Protein AF-A0A383DM33-F1 (afdb_monomer_lite)

Secondary structure (DSSP, 8-state):
--SSHHHHTTGGG-----------------PPPTT-EEEEEE-B-STT-B--HHHHHHHHHHHHSSTT--EEE-HHHHHHHTTTSSSTTTS-SSHHHHHHHHHSTTHHHHHHTTTEEEEEEE---EEEEEEEEEEEEEEETTEEEEEEEEEEEEEE-

Structure (mmCIF, N/CA/C/O backbone):
data_AF-A0A383DM33-F1
#
_entry.id   AF-A0A383DM33-F1
#
loop_
_atom_site.group_PDB
_atom_site.id
_atom_site.type_symbol
_atom_site.label_atom_id
_atom_site.label_alt_id
_atom_site.label_comp_id
_atom_site.label_asym_id
_atom_site.label_entity_id
_atom_site.label_seq_id
_atom_site.pdbx_PDB_ins_code
_atom_site.Cartn_x
_atom_site.Cartn_y
_atom_site.Cartn_z
_atom_site.occupancy
_atom_site.B_iso_or_equiv
_atom_site.auth_seq_id
_atom_site.auth_comp_id
_atom_site.auth_asym_id
_atom_site.auth_atom_id
_atom_site.pdbx_PDB_model_num
ATOM 1 N N . MET A 1 1 ? -8.681 51.439 -46.633 1.00 45.75 1 MET A N 1
ATOM 2 C CA . MET A 1 1 ? -8.260 51.161 -45.242 1.00 45.75 1 MET A CA 1
ATOM 3 C C . MET A 1 1 ? -9.469 50.653 -44.445 1.00 45.75 1 MET A C 1
ATOM 5 O O . MET A 1 1 ? -10.074 51.422 -43.720 1.00 45.75 1 MET A O 1
ATOM 9 N N . LYS A 1 2 ? -9.948 49.420 -44.688 1.00 49.88 2 LYS A N 1
ATOM 10 C CA . LYS A 1 2 ? -11.150 48.880 -43.997 1.00 49.88 2 LYS A CA 1
ATOM 11 C C . LYS A 1 2 ? -11.307 47.351 -44.047 1.00 49.88 2 LYS A C 1
ATOM 13 O O . LYS A 1 2 ? -12.110 46.816 -43.302 1.00 49.88 2 LYS A O 1
ATOM 18 N N . THR A 1 3 ? -10.526 46.641 -44.863 1.00 52.56 3 THR A N 1
ATOM 19 C CA . THR A 1 3 ? -10.638 45.180 -45.041 1.00 52.56 3 THR A CA 1
ATOM 20 C C . THR A 1 3 ? -9.659 44.354 -44.195 1.00 52.56 3 THR A C 1
ATOM 22 O O . THR A 1 3 ? -9.891 43.168 -44.007 1.00 52.56 3 THR A O 1
ATOM 25 N N . GLY A 1 4 ? -8.601 44.957 -43.636 1.00 48.84 4 GLY A N 1
ATOM 26 C CA . GLY A 1 4 ? -7.564 44.229 -42.879 1.00 48.84 4 GLY A CA 1
ATOM 27 C C . GLY A 1 4 ? -7.881 43.952 -41.403 1.00 48.84 4 GLY A C 1
ATOM 28 O O . GLY A 1 4 ? -7.288 43.058 -40.814 1.00 48.84 4 GLY A O 1
ATOM 29 N N . ILE A 1 5 ? -8.823 44.686 -40.799 1.00 54.53 5 ILE A N 1
ATOM 30 C CA . ILE A 1 5 ? -9.131 44.562 -39.359 1.00 54.53 5 ILE A CA 1
ATOM 31 C C . ILE A 1 5 ? -10.076 43.379 -39.081 1.00 54.53 5 ILE A C 1
ATOM 33 O O . ILE A 1 5 ? -10.044 42.808 -37.996 1.00 54.53 5 ILE A O 1
ATOM 37 N N . LEU A 1 6 ? -10.866 42.946 -40.071 1.00 52.03 6 LEU A N 1
ATOM 38 C CA . LEU A 1 6 ? -11.836 41.859 -39.893 1.00 52.03 6 LEU A CA 1
ATOM 39 C C . LEU A 1 6 ? -11.181 40.462 -39.847 1.00 52.03 6 LEU A C 1
ATOM 41 O O . LEU A 1 6 ? -11.732 39.556 -39.233 1.00 52.03 6 LEU A O 1
ATOM 45 N N . GLY A 1 7 ? -9.997 40.286 -40.447 1.00 52.75 7 GLY A N 1
ATOM 46 C CA . GLY A 1 7 ? -9.303 38.991 -40.483 1.00 52.75 7 GLY A CA 1
ATOM 47 C C . GLY A 1 7 ? -8.613 38.602 -39.170 1.00 52.75 7 GLY A C 1
ATOM 48 O O . GLY A 1 7 ? -8.527 37.422 -38.853 1.00 52.75 7 GLY A O 1
ATOM 49 N N . ILE A 1 8 ? -8.166 39.583 -38.378 1.00 55.56 8 ILE A N 1
ATOM 50 C CA . ILE A 1 8 ? -7.377 39.347 -37.152 1.00 55.56 8 ILE A CA 1
ATOM 51 C C . ILE A 1 8 ? -8.260 38.930 -35.963 1.00 55.56 8 ILE A C 1
ATOM 53 O O . ILE A 1 8 ? -7.806 38.205 -35.079 1.00 55.56 8 ILE A O 1
ATOM 57 N N . LEU A 1 9 ? -9.541 39.317 -35.960 1.00 54.72 9 LEU A N 1
ATOM 58 C CA . LEU A 1 9 ? -10.478 38.960 -34.888 1.00 54.72 9 LEU A CA 1
ATOM 59 C C . LEU A 1 9 ? -10.898 37.476 -34.930 1.00 54.72 9 LEU A C 1
ATOM 61 O O . LEU A 1 9 ? -11.269 36.916 -33.904 1.00 54.72 9 LEU A O 1
ATOM 65 N N . VAL A 1 10 ? -10.806 36.819 -36.093 1.00 56.72 10 VAL A N 1
ATOM 66 C CA . VAL A 1 10 ? -11.248 35.421 -36.281 1.00 56.72 10 VAL A CA 1
ATOM 67 C C . VAL A 1 10 ? -10.202 34.411 -35.789 1.00 56.72 10 VAL A C 1
ATOM 69 O O . VAL A 1 10 ? -10.556 33.336 -35.315 1.00 56.72 10 VAL A O 1
ATOM 72 N N . THR A 1 11 ? -8.916 34.764 -35.812 1.00 57.94 11 THR A N 1
ATOM 73 C CA . THR A 1 11 ? -7.813 33.905 -35.339 1.00 57.94 11 THR A CA 1
ATOM 74 C C . THR A 1 11 ? -7.654 33.850 -33.817 1.00 57.94 11 THR A C 1
ATOM 76 O O . THR A 1 11 ? -6.904 33.016 -33.320 1.00 57.94 11 THR A O 1
ATOM 79 N N . LEU A 1 12 ? -8.364 34.696 -33.059 1.00 58.28 12 LEU A N 1
ATOM 80 C CA . LEU A 1 12 ? -8.285 34.716 -31.591 1.00 58.28 12 LEU A CA 1
ATOM 81 C C . LEU A 1 12 ? -9.232 33.715 -30.901 1.00 58.28 12 LEU A C 1
ATOM 83 O O . LEU A 1 12 ? -9.194 33.580 -29.683 1.00 58.28 12 LEU A O 1
ATOM 87 N N . LEU A 1 13 ? -10.070 33.009 -31.667 1.00 59.38 13 LEU A N 1
ATOM 88 C CA . LEU A 1 13 ? -11.013 32.005 -31.158 1.00 59.38 13 LEU A CA 1
ATOM 89 C C . LEU A 1 13 ? -10.463 30.570 -31.222 1.00 59.38 13 LEU A C 1
ATOM 91 O O . LEU A 1 13 ? -11.230 29.620 -31.073 1.00 59.38 13 LEU A O 1
ATOM 95 N N . CYS A 1 14 ? -9.150 30.392 -31.415 1.00 60.34 14 CYS A N 1
ATOM 96 C CA . CYS A 1 14 ? -8.495 29.096 -31.224 1.00 60.34 14 CYS A CA 1
ATOM 97 C C . CYS A 1 14 ? -8.570 28.707 -29.740 1.00 60.34 14 CYS A C 1
ATOM 99 O O . CYS A 1 14 ? -7.709 29.034 -28.928 1.00 60.34 14 CYS A O 1
ATOM 101 N N . SER A 1 15 ? -9.681 28.052 -29.415 1.00 59.03 15 SER A N 1
ATOM 102 C CA . SER A 1 15 ? -10.034 27.452 -28.141 1.00 59.03 15 SER A CA 1
ATOM 103 C C . SER A 1 15 ? -8.898 26.564 -27.637 1.00 59.03 15 SER A C 1
ATOM 105 O O . SER A 1 15 ? -8.517 25.590 -28.284 1.00 59.03 15 SER A O 1
ATOM 107 N N . CYS A 1 16 ? -8.364 26.899 -26.463 1.00 70.31 16 CYS A N 1
ATOM 108 C CA . CYS A 1 16 ? -7.589 25.959 -25.670 1.00 70.31 16 CYS A CA 1
ATOM 109 C C . CYS A 1 16 ? -8.581 24.909 -25.149 1.00 70.31 16 CYS A C 1
ATOM 111 O O . CYS A 1 16 ? -9.375 25.190 -24.249 1.00 70.31 16 CYS A O 1
ATOM 113 N N . GLY A 1 17 ? -8.616 23.741 -25.788 1.00 69.00 17 GLY A N 1
ATOM 114 C CA . GLY A 1 17 ? -9.477 22.639 -25.378 1.00 69.00 17 GLY A CA 1
ATOM 115 C C . GLY A 1 17 ? -8.960 22.045 -24.075 1.00 69.00 17 GLY A C 1
ATOM 116 O O . GLY A 1 17 ? -7.997 21.285 -24.084 1.00 69.00 17 GLY A O 1
ATOM 117 N N . VAL A 1 18 ? -9.586 22.389 -22.952 1.00 77.50 18 VAL A N 1
ATOM 118 C CA . VAL A 1 18 ? -9.302 21.728 -21.676 1.00 77.50 18 VAL A CA 1
ATOM 119 C C . VAL A 1 18 ? -10.097 20.428 -21.654 1.00 77.50 18 VAL A C 1
ATOM 121 O O . VAL A 1 18 ? -11.327 20.444 -21.691 1.00 77.50 18 VAL A O 1
ATOM 124 N N . THR A 1 19 ? -9.404 19.293 -21.632 1.00 77.94 19 THR A N 1
ATOM 125 C CA . THR A 1 19 ? -10.050 17.995 -21.440 1.00 77.94 19 THR A CA 1
ATOM 126 C C . THR A 1 19 ? -10.259 17.776 -19.946 1.00 77.94 19 THR A C 1
ATOM 128 O O . THR A 1 19 ? -9.318 17.447 -19.232 1.00 77.94 19 THR A O 1
ATOM 131 N N . SER A 1 20 ? -11.483 17.951 -19.451 1.00 69.75 20 SER A N 1
ATOM 132 C CA . SER A 1 20 ? -11.828 17.447 -18.122 1.00 69.75 20 SER A CA 1
ATOM 133 C C . SER A 1 20 ? -12.136 15.952 -18.217 1.00 69.75 20 SER A C 1
ATOM 135 O O . SER A 1 20 ? -12.817 15.484 -19.135 1.00 69.75 20 SER A O 1
ATOM 137 N N . ARG A 1 21 ? -11.587 15.175 -17.287 1.00 66.94 21 ARG A N 1
ATOM 138 C CA . ARG A 1 21 ? -12.027 13.809 -17.007 1.00 66.94 21 ARG A CA 1
ATOM 139 C C . ARG A 1 21 ? -12.872 13.896 -15.743 1.00 66.94 21 ARG A C 1
ATOM 141 O O . ARG A 1 21 ? -12.464 14.532 -14.781 1.00 66.94 21 ARG A O 1
ATOM 148 N N . ILE A 1 22 ? -14.082 13.354 -15.797 1.00 70.50 22 ILE A N 1
ATOM 149 C CA . ILE A 1 22 ? -14.928 13.192 -14.617 1.00 70.50 22 ILE A CA 1
ATOM 150 C C . ILE A 1 22 ? -14.842 11.715 -14.285 1.00 70.50 22 ILE A C 1
ATOM 152 O O . ILE A 1 22 ? -15.346 10.882 -15.040 1.00 70.50 22 ILE A O 1
ATOM 156 N N . GLU A 1 23 ? -14.147 11.402 -13.203 1.00 71.75 23 GLU A N 1
ATOM 157 C CA . GLU A 1 23 ? -14.093 10.043 -12.687 1.00 71.75 23 GLU A CA 1
ATOM 158 C C . GLU A 1 23 ? -15.420 9.717 -11.991 1.00 71.75 23 GLU A C 1
ATOM 160 O O . GLU A 1 23 ? -15.991 10.569 -11.299 1.00 71.75 23 GLU A O 1
ATOM 165 N N . PRO A 1 24 ? -15.969 8.510 -12.199 1.00 65.00 24 PRO A N 1
ATOM 166 C CA . PRO A 1 24 ? -17.184 8.095 -11.523 1.00 65.00 24 PRO A CA 1
ATOM 167 C C . PRO A 1 24 ? -16.927 8.018 -10.016 1.00 65.00 24 PRO A C 1
ATOM 169 O O . PRO A 1 24 ? -16.223 7.139 -9.530 1.00 65.00 24 PRO A O 1
ATOM 172 N N . TYR A 1 25 ? -17.530 8.939 -9.271 1.00 75.12 25 TYR A N 1
ATOM 173 C CA . TYR A 1 25 ? -17.474 8.963 -7.817 1.00 75.12 25 TYR A CA 1
ATOM 174 C C . TYR A 1 25 ? -18.687 8.248 -7.227 1.00 75.12 25 TYR A C 1
ATOM 176 O O . TYR A 1 25 ? -19.833 8.627 -7.486 1.00 75.12 25 TYR A O 1
ATOM 184 N N . LYS A 1 26 ? -18.444 7.216 -6.418 1.00 71.88 26 LYS A N 1
ATOM 185 C CA . LYS A 1 26 ? -19.488 6.513 -5.673 1.00 71.88 26 LYS A CA 1
ATOM 186 C C . LYS A 1 26 ? -19.246 6.720 -4.186 1.00 71.88 26 LYS A C 1
ATOM 188 O O . LYS A 1 26 ? -18.236 6.274 -3.656 1.00 71.88 26 LYS A O 1
ATOM 193 N N . GLN A 1 27 ? -20.191 7.376 -3.522 1.00 73.50 27 GLN A N 1
ATOM 194 C CA . GLN A 1 27 ? -20.139 7.610 -2.085 1.00 73.50 27 GLN A CA 1
ATOM 195 C C . GLN A 1 27 ? -21.328 6.948 -1.399 1.00 73.50 27 GLN A C 1
ATOM 197 O O . GLN A 1 27 ? -22.470 7.068 -1.847 1.00 73.50 27 GLN A O 1
ATOM 202 N N . THR A 1 28 ? -21.056 6.250 -0.306 1.00 73.38 28 THR A N 1
ATOM 203 C CA . THR A 1 28 ? -22.068 5.713 0.604 1.00 73.38 28 THR A CA 1
ATOM 204 C C . THR A 1 28 ? -21.986 6.448 1.934 1.00 73.38 28 THR A C 1
ATOM 206 O O . THR A 1 28 ? -20.929 6.951 2.309 1.00 73.38 28 THR A O 1
ATOM 209 N N . ASN A 1 29 ? -23.101 6.515 2.662 1.00 74.12 29 ASN A N 1
ATOM 210 C CA . ASN A 1 29 ? -23.111 7.074 4.011 1.00 74.12 29 ASN A CA 1
ATOM 211 C C . ASN A 1 29 ? -22.444 6.077 4.967 1.00 74.12 29 ASN A C 1
ATOM 213 O O . ASN A 1 29 ? -23.110 5.185 5.489 1.00 74.12 29 ASN A O 1
ATOM 217 N N . SER A 1 30 ? -21.136 6.217 5.161 1.00 73.19 30 SER A N 1
ATOM 218 C CA . SER A 1 30 ? -20.364 5.440 6.130 1.00 73.19 30 SER A CA 1
ATOM 219 C C . SER A 1 30 ? -19.984 6.348 7.295 1.00 73.19 30 SER A C 1
ATOM 221 O O . SER A 1 30 ? -19.415 7.417 7.088 1.00 73.19 30 SER A O 1
ATOM 223 N N . VAL A 1 31 ? -20.324 5.939 8.517 1.00 81.62 31 VAL A N 1
ATOM 224 C CA . VAL A 1 31 ? -19.921 6.634 9.746 1.00 81.62 31 VAL A CA 1
ATOM 225 C C . VAL A 1 31 ? -18.768 5.849 10.356 1.00 81.62 31 VAL A C 1
ATOM 227 O O . VAL A 1 31 ? -18.929 4.662 10.633 1.00 81.62 31 VAL A O 1
ATOM 230 N N . ILE A 1 32 ? -17.625 6.509 10.542 1.00 84.00 32 ILE A N 1
ATOM 231 C CA . ILE A 1 32 ? -16.453 5.936 11.210 1.00 84.00 32 ILE A CA 1
ATOM 232 C C . ILE A 1 32 ? -16.569 6.265 12.700 1.00 84.00 32 ILE A C 1
ATOM 234 O O . ILE A 1 32 ? -16.669 7.434 13.078 1.00 84.00 32 ILE A O 1
ATOM 238 N N . GLY A 1 33 ? -16.644 5.234 13.538 1.00 84.62 33 GLY A N 1
ATOM 239 C CA . GLY A 1 33 ? -16.656 5.368 14.992 1.00 84.62 33 GLY A CA 1
ATOM 240 C C . GLY A 1 33 ? -15.269 5.679 15.561 1.00 84.62 33 GLY A C 1
ATOM 241 O O . GLY A 1 33 ? -14.255 5.451 14.912 1.00 84.62 33 GLY A O 1
ATOM 242 N N . ALA A 1 34 ? -15.220 6.165 16.803 1.00 83.06 34 ALA A N 1
ATOM 243 C CA . ALA A 1 34 ? -13.960 6.510 17.473 1.00 83.06 34 ALA A CA 1
ATOM 244 C C . ALA A 1 34 ? -13.058 5.296 17.766 1.00 83.06 34 ALA A C 1
ATOM 246 O O . ALA A 1 34 ? -11.848 5.462 17.884 1.00 83.06 34 ALA A O 1
ATOM 247 N N . ASP A 1 35 ? -13.639 4.098 17.870 1.00 86.62 35 ASP A N 1
ATOM 248 C CA . ASP A 1 35 ? -12.918 2.838 18.101 1.00 86.62 35 ASP A CA 1
ATOM 249 C C . ASP A 1 35 ? -12.643 2.064 16.800 1.00 86.62 35 ASP A C 1
ATOM 251 O O . ASP A 1 35 ? -12.012 1.008 16.820 1.00 86.62 35 ASP A O 1
ATOM 255 N N . ASP A 1 36 ? -13.126 2.568 15.660 1.00 89.69 36 ASP A N 1
ATOM 256 C CA . ASP A 1 36 ? -12.956 1.893 14.381 1.00 89.69 36 ASP A CA 1
ATOM 257 C C . ASP A 1 36 ? -11.532 2.115 13.876 1.00 89.69 36 ASP A C 1
ATOM 259 O O . ASP A 1 36 ? -11.028 3.242 13.891 1.00 89.69 36 ASP A O 1
ATOM 263 N N . GLN A 1 37 ? -10.894 1.041 13.405 1.00 94.06 37 GLN A N 1
ATOM 264 C CA . GLN A 1 37 ? -9.606 1.130 12.729 1.00 94.06 37 GLN A CA 1
ATOM 265 C C . GLN A 1 37 ? -9.756 0.992 11.218 1.00 94.06 37 GLN A C 1
ATOM 267 O O . GLN A 1 37 ? -10.645 0.307 10.696 1.00 94.06 37 GLN A O 1
ATOM 272 N N . LEU A 1 38 ? -8.847 1.654 10.522 1.00 94.44 38 LEU A N 1
ATOM 273 C CA . LEU A 1 38 ? -8.751 1.712 9.074 1.00 94.44 38 LEU A CA 1
ATOM 274 C C . LEU A 1 38 ? -7.372 1.187 8.673 1.00 94.44 38 LEU A C 1
ATOM 276 O O . LEU A 1 38 ? -6.392 1.504 9.336 1.00 94.44 38 LEU A O 1
ATOM 280 N N . VAL A 1 39 ? -7.270 0.436 7.583 1.00 94.56 39 VAL A N 1
ATOM 281 C CA . VAL A 1 39 ? -5.975 0.052 7.000 1.00 94.56 39 VAL A CA 1
ATOM 282 C C . VAL A 1 39 ? -5.863 0.562 5.568 1.00 94.56 39 VAL A C 1
ATOM 284 O O . VAL A 1 39 ? -6.832 0.510 4.807 1.00 94.56 39 VAL A O 1
ATOM 287 N N . VAL A 1 40 ? -4.683 1.058 5.200 1.00 92.94 40 VAL A N 1
ATOM 288 C CA . VAL A 1 40 ? -4.352 1.445 3.825 1.00 92.94 40 VAL A CA 1
ATOM 289 C C . VAL A 1 40 ? -3.581 0.297 3.187 1.00 92.94 40 VAL A C 1
ATOM 291 O O . VAL A 1 40 ? -2.497 -0.050 3.646 1.00 92.94 40 VAL A O 1
ATOM 294 N N . LEU A 1 41 ? -4.135 -0.310 2.146 1.00 89.12 41 LEU A N 1
ATOM 295 C CA . LEU A 1 41 ? -3.517 -1.413 1.414 1.00 89.12 41 LEU A CA 1
ATOM 296 C C . LEU A 1 41 ? -3.264 -0.991 -0.024 1.00 89.12 41 LEU A C 1
ATOM 298 O O . LEU A 1 41 ? -4.007 -0.182 -0.575 1.00 8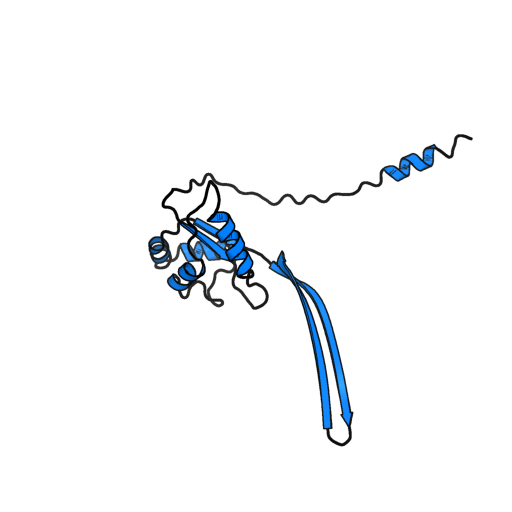9.12 41 LEU A O 1
ATOM 302 N N . ALA A 1 42 ? -2.249 -1.579 -0.639 1.00 83.88 42 ALA A N 1
ATOM 303 C CA . ALA A 1 42 ? -1.993 -1.428 -2.059 1.00 83.88 42 ALA A CA 1
ATOM 304 C C . ALA A 1 42 ? -1.877 -2.795 -2.728 1.00 83.88 42 ALA A C 1
ATOM 306 O O . ALA A 1 42 ? -1.497 -3.783 -2.096 1.00 83.88 42 ALA A O 1
ATOM 307 N N . ARG A 1 43 ? -2.170 -2.833 -4.027 1.00 79.31 43 ARG A N 1
ATOM 308 C CA . ARG A 1 43 ? -1.875 -3.983 -4.888 1.00 79.31 43 ARG A CA 1
ATOM 309 C C . ARG A 1 43 ? -0.362 -4.295 -4.819 1.00 79.31 43 ARG A C 1
ATOM 311 O O . ARG A 1 43 ? 0.443 -3.381 -4.970 1.00 79.31 43 ARG A O 1
ATOM 318 N N . LYS A 1 44 ? 0.015 -5.566 -4.601 1.00 70.12 44 LYS A N 1
ATOM 319 C CA . LYS A 1 44 ? 1.418 -6.044 -4.452 1.00 70.12 44 LYS A CA 1
ATOM 320 C C . LYS A 1 44 ? 1.833 -7.088 -5.496 1.00 70.12 44 LYS A C 1
ATOM 322 O O . LYS A 1 44 ? 2.343 -8.161 -5.165 1.00 70.12 44 LYS A O 1
ATOM 327 N N . HIS A 1 45 ? 1.539 -6.847 -6.775 1.00 64.06 45 HIS A N 1
ATOM 328 C CA . HIS A 1 45 ? 1.746 -7.866 -7.811 1.00 64.06 45 HIS A CA 1
ATOM 329 C C . HIS A 1 45 ? 2.806 -7.483 -8.851 1.00 64.06 45 HIS A C 1
ATOM 331 O O . HIS A 1 45 ? 2.612 -6.585 -9.659 1.00 64.06 45 HIS A O 1
ATOM 337 N N . HIS A 1 46 ? 3.890 -8.267 -8.898 1.00 53.41 46 HIS A N 1
ATOM 338 C CA . HIS A 1 46 ? 5.046 -8.136 -9.796 1.00 53.41 46 HIS A CA 1
ATOM 339 C C . HIS A 1 46 ? 5.861 -6.835 -9.661 1.00 53.41 46 HIS A C 1
ATOM 341 O O . HIS A 1 46 ? 5.382 -5.778 -9.278 1.00 53.41 46 HIS A O 1
ATOM 347 N N . THR A 1 47 ? 7.138 -6.930 -10.044 1.00 51.03 47 THR A N 1
ATOM 348 C CA . THR A 1 47 ? 8.240 -5.958 -9.862 1.00 51.03 47 THR A CA 1
ATOM 349 C C . THR A 1 47 ? 8.024 -4.543 -10.423 1.00 51.03 47 THR A C 1
ATOM 351 O O . THR A 1 47 ? 8.949 -3.743 -10.383 1.00 51.03 47 THR A O 1
ATOM 354 N N . ASN A 1 48 ? 6.855 -4.249 -10.996 1.00 48.34 48 ASN A N 1
ATOM 355 C CA . ASN A 1 48 ? 6.486 -2.943 -11.540 1.00 48.34 48 ASN A CA 1
ATOM 356 C C . ASN A 1 48 ? 5.192 -2.381 -10.915 1.00 48.34 48 ASN A C 1
ATOM 358 O O . ASN A 1 48 ? 4.741 -1.347 -11.380 1.00 48.34 48 ASN A O 1
ATOM 362 N N . TYR A 1 49 ? 4.580 -3.032 -9.916 1.00 50.16 49 TYR A N 1
ATOM 363 C CA . TYR A 1 49 ? 3.354 -2.573 -9.237 1.00 50.16 49 TYR A CA 1
ATOM 364 C C . TYR A 1 49 ? 3.426 -2.818 -7.726 1.00 50.16 49 TYR A C 1
ATOM 366 O O . TYR A 1 49 ? 2.494 -3.337 -7.119 1.00 50.16 49 TYR A O 1
ATOM 374 N N . GLU A 1 50 ? 4.550 -2.474 -7.112 1.00 52.56 50 GLU A N 1
ATOM 375 C CA . GLU A 1 50 ? 4.524 -2.143 -5.693 1.00 52.56 50 GLU A CA 1
ATOM 376 C C . GLU A 1 50 ? 4.179 -0.655 -5.658 1.00 52.56 50 GLU A C 1
ATOM 378 O O . GLU A 1 50 ? 4.974 0.156 -6.141 1.00 52.56 50 GLU A O 1
ATOM 383 N N . ALA A 1 51 ? 3.002 -0.274 -5.151 1.00 56.94 51 ALA A N 1
ATOM 384 C CA . ALA A 1 51 ? 2.846 1.114 -4.729 1.00 56.94 51 ALA A CA 1
ATOM 385 C C . ALA A 1 51 ? 3.983 1.372 -3.741 1.00 56.94 51 ALA A C 1
ATOM 387 O O . ALA A 1 51 ? 4.112 0.636 -2.758 1.00 56.94 51 ALA A O 1
ATOM 388 N N . GLU A 1 52 ? 4.857 2.331 -4.056 1.00 64.38 52 GLU A N 1
ATOM 389 C CA . GLU A 1 52 ? 6.047 2.584 -3.252 1.00 64.38 52 GLU A CA 1
ATOM 390 C C . GLU A 1 52 ? 5.625 2.675 -1.785 1.00 64.38 52 GLU A C 1
ATOM 392 O O . GLU A 1 52 ? 4.650 3.357 -1.464 1.00 64.38 52 GLU A O 1
ATOM 397 N N . SER A 1 53 ? 6.321 1.980 -0.881 1.00 73.12 53 SER A N 1
ATOM 398 C CA . SER A 1 53 ? 5.948 1.955 0.541 1.00 73.12 53 SER A CA 1
ATOM 399 C C . SER A 1 53 ? 5.789 3.368 1.119 1.00 73.12 53 SER A C 1
ATOM 401 O O . SER A 1 53 ? 4.956 3.583 1.994 1.00 73.12 53 SER A O 1
ATOM 403 N N . GLY A 1 54 ? 6.513 4.344 0.558 1.00 77.25 54 GLY A N 1
ATOM 404 C CA . GLY A 1 54 ? 6.381 5.763 0.882 1.00 77.25 54 GLY A CA 1
ATOM 405 C C . GLY A 1 54 ? 5.025 6.391 0.532 1.00 77.25 54 GLY A C 1
ATOM 406 O O . GLY A 1 54 ? 4.603 7.308 1.227 1.00 77.25 54 GLY A O 1
ATOM 407 N N . ILE A 1 55 ? 4.304 5.909 -0.487 1.00 82.94 55 ILE A N 1
ATOM 408 C CA . ILE A 1 55 ? 2.935 6.360 -0.798 1.00 82.94 55 ILE A CA 1
ATOM 409 C C . ILE A 1 55 ? 1.973 5.872 0.284 1.00 82.94 55 ILE A C 1
ATOM 411 O O . ILE A 1 55 ? 1.179 6.659 0.801 1.00 82.94 55 ILE A O 1
ATOM 415 N N . ILE A 1 56 ? 2.065 4.589 0.651 1.00 87.00 56 ILE A N 1
ATOM 416 C CA . ILE A 1 56 ? 1.235 4.004 1.713 1.00 87.00 56 ILE A CA 1
ATOM 417 C C . ILE A 1 56 ? 1.490 4.746 3.026 1.00 87.00 56 ILE A C 1
ATOM 419 O O . ILE A 1 56 ? 0.537 5.144 3.694 1.00 87.00 56 ILE A O 1
ATOM 423 N N . GLU A 1 57 ? 2.757 4.983 3.364 1.00 88.00 57 GLU A N 1
ATOM 424 C CA . GLU A 1 57 ? 3.163 5.711 4.567 1.00 88.00 57 GLU A CA 1
ATOM 425 C C . GLU A 1 57 ? 2.672 7.165 4.541 1.00 88.00 57 GLU A C 1
ATOM 427 O O . GLU A 1 57 ? 2.027 7.604 5.485 1.00 88.00 57 GLU A O 1
ATOM 432 N N . CYS A 1 58 ? 2.840 7.885 3.427 1.00 89.75 58 CYS A N 1
ATOM 433 C CA . CYS A 1 58 ? 2.374 9.268 3.288 1.00 89.75 58 CYS A CA 1
ATOM 434 C C . CYS A 1 58 ? 0.853 9.409 3.462 1.00 89.75 58 CYS A C 1
ATOM 436 O O . CYS A 1 58 ? 0.389 10.329 4.139 1.00 89.75 58 CYS A O 1
ATOM 438 N N . ILE A 1 59 ? 0.067 8.501 2.873 1.00 91.12 59 ILE A N 1
ATOM 439 C CA . ILE A 1 59 ? -1.395 8.503 3.011 1.00 91.12 59 ILE A CA 1
ATOM 440 C C . ILE A 1 59 ? -1.794 8.102 4.433 1.00 91.12 59 ILE A C 1
ATOM 442 O O . ILE A 1 59 ? -2.659 8.746 5.026 1.00 91.12 59 ILE A O 1
ATOM 446 N N . SER A 1 60 ? -1.151 7.076 4.993 1.00 92.81 60 SER A N 1
ATOM 447 C CA . SER A 1 60 ? -1.407 6.613 6.360 1.00 92.81 60 SER A CA 1
ATOM 448 C C . SER A 1 60 ? -1.131 7.720 7.374 1.00 92.81 60 SER A C 1
ATOM 450 O O . SER A 1 60 ? -1.987 8.012 8.205 1.00 92.81 60 SER A O 1
ATOM 452 N N . ASP A 1 61 ? -0.001 8.414 7.243 1.00 93.69 61 ASP A N 1
ATOM 453 C CA . ASP A 1 61 ? 0.350 9.569 8.064 1.00 93.69 61 ASP A CA 1
ATOM 454 C C . ASP A 1 61 ? -0.641 10.716 7.865 1.00 93.69 61 ASP A C 1
ATOM 456 O O . ASP A 1 61 ? -1.072 11.340 8.833 1.00 93.69 61 ASP A O 1
ATOM 460 N N . GLY A 1 62 ? -1.051 10.994 6.627 1.00 93.69 62 GLY A N 1
ATOM 461 C CA . GLY A 1 62 ? -2.052 12.018 6.338 1.00 93.69 62 GLY A CA 1
ATOM 462 C C . GLY A 1 62 ? -3.405 11.744 7.004 1.00 93.69 62 GLY A C 1
ATOM 463 O O . GLY A 1 62 ? -4.055 12.679 7.461 1.00 93.69 62 GLY A O 1
ATOM 464 N N . LEU A 1 63 ? -3.812 10.474 7.091 1.00 92.69 63 LEU A N 1
ATOM 465 C CA . LEU A 1 63 ? -5.059 10.041 7.733 1.00 92.69 63 LEU A CA 1
ATOM 466 C C . LEU A 1 63 ? -4.943 9.966 9.264 1.00 92.69 63 LEU A C 1
ATOM 468 O O . LEU A 1 63 ? -5.918 10.230 9.968 1.00 92.69 63 LEU A O 1
ATOM 472 N N . ALA A 1 64 ? -3.764 9.621 9.785 1.00 93.25 64 ALA A N 1
ATOM 473 C CA . ALA A 1 64 ? -3.503 9.498 11.219 1.00 93.25 64 ALA A CA 1
ATOM 474 C C . ALA A 1 64 ? -3.243 10.844 11.919 1.00 93.25 64 ALA A C 1
ATOM 476 O O . ALA A 1 64 ? -3.223 10.910 13.148 1.00 93.25 64 ALA A O 1
ATOM 477 N N . ASN A 1 65 ? -3.032 11.926 11.165 1.00 92.31 65 ASN A N 1
ATOM 478 C CA . ASN A 1 65 ? -2.717 13.250 11.697 1.00 92.31 65 ASN A CA 1
ATOM 479 C C . ASN A 1 65 ? -3.811 14.284 11.366 1.00 92.31 65 ASN A C 1
ATOM 481 O O . ASN A 1 65 ? -4.524 14.178 10.375 1.00 92.31 65 ASN A O 1
ATOM 485 N N . GLY A 1 66 ? -3.914 15.342 12.179 1.00 86.62 66 GLY A N 1
ATOM 486 C CA . GLY A 1 66 ? -4.838 16.464 11.956 1.00 86.62 66 GLY A CA 1
ATOM 487 C C . GLY A 1 66 ? -5.955 16.576 12.998 1.00 86.62 66 GLY A C 1
ATOM 488 O O . GLY A 1 66 ? -5.939 15.908 14.027 1.00 86.62 66 GLY A O 1
ATOM 489 N N . ASN A 1 67 ? -6.919 17.473 12.752 1.00 80.38 67 ASN A N 1
ATOM 490 C CA . ASN A 1 67 ? -8.033 17.730 13.683 1.00 80.38 67 ASN A CA 1
ATOM 491 C C . ASN A 1 67 ? -9.086 16.605 13.695 1.00 80.38 67 ASN A C 1
ATOM 493 O O . ASN A 1 67 ? -9.845 16.498 14.653 1.00 80.38 67 ASN A O 1
ATOM 497 N N . GLU A 1 68 ? -9.121 15.787 12.642 1.00 85.25 68 GLU A N 1
ATOM 498 C CA . GLU A 1 68 ? -10.041 14.657 12.450 1.00 85.25 68 GLU A CA 1
ATOM 499 C C . GLU A 1 68 ? -9.237 13.373 12.184 1.00 85.25 68 GLU A C 1
ATOM 501 O O . GLU A 1 68 ? -9.527 12.618 11.260 1.00 85.25 68 GLU A O 1
ATOM 506 N N . ALA A 1 69 ? -8.171 13.173 12.965 1.00 89.75 69 ALA A N 1
ATOM 507 C CA . ALA A 1 69 ? -7.300 12.009 12.856 1.00 89.75 69 ALA A CA 1
ATOM 508 C C . ALA A 1 69 ? -8.086 10.696 13.019 1.00 89.75 69 ALA A C 1
ATOM 510 O O . ALA A 1 69 ? -8.914 10.561 13.924 1.00 89.75 69 ALA A O 1
ATOM 511 N N . LEU A 1 70 ? -7.795 9.729 12.151 1.00 92.06 70 LEU A N 1
ATOM 512 C CA . LEU A 1 70 ? -8.370 8.387 12.176 1.00 92.06 70 LEU A CA 1
ATOM 513 C C . LEU A 1 70 ? -7.395 7.396 12.818 1.00 92.06 70 LEU A C 1
ATOM 515 O O . LEU A 1 70 ? -6.178 7.577 12.766 1.00 92.06 70 LEU A O 1
ATOM 519 N N . ASN A 1 71 ? -7.917 6.302 13.374 1.00 93.62 71 ASN A N 1
ATOM 520 C CA . ASN A 1 71 ? -7.069 5.210 13.845 1.00 93.62 71 ASN A CA 1
ATOM 521 C C . ASN A 1 71 ? -6.596 4.386 12.643 1.00 93.62 71 ASN A C 1
ATOM 523 O O . ASN A 1 71 ? -7.337 3.550 12.118 1.00 93.62 71 ASN A O 1
ATOM 527 N N . VAL A 1 72 ? -5.369 4.638 12.197 1.00 95.00 72 VAL A N 1
ATOM 528 C CA . VAL A 1 72 ? -4.766 3.908 11.080 1.00 95.00 72 VAL A CA 1
ATOM 529 C C . VAL A 1 72 ? -3.977 2.715 11.615 1.00 95.00 72 VAL A C 1
ATOM 531 O O . VAL A 1 72 ? -2.997 2.877 12.339 1.00 95.00 72 VAL A O 1
ATOM 534 N N . HIS A 1 73 ? -4.416 1.509 11.267 1.00 94.81 73 HIS A N 1
ATOM 535 C CA . HIS A 1 73 ? -3.716 0.261 11.546 1.00 94.81 73 HIS A CA 1
ATOM 536 C C . HIS A 1 73 ? -2.539 0.102 10.576 1.00 94.81 73 HIS A C 1
ATOM 538 O O . HIS A 1 73 ? -2.659 0.392 9.385 1.00 94.81 73 HIS A O 1
ATOM 544 N N . SER A 1 74 ? -1.414 -0.416 11.073 1.00 93.38 74 SER A N 1
ATOM 545 C CA . SER A 1 74 ? -0.239 -0.725 10.253 1.00 93.38 74 SER A CA 1
ATOM 546 C C . SER A 1 74 ? -0.585 -1.722 9.147 1.00 93.38 74 SER A C 1
ATOM 548 O O . SER A 1 74 ? -1.090 -2.814 9.426 1.00 93.38 74 SER A O 1
ATOM 550 N N . SER A 1 75 ? -0.290 -1.367 7.896 1.00 91.12 75 SER A N 1
ATOM 551 C CA . SER A 1 75 ? -0.482 -2.249 6.740 1.00 91.12 75 SER A CA 1
ATOM 552 C C . SER A 1 75 ? 0.375 -3.508 6.857 1.00 91.12 75 SER A C 1
ATOM 554 O O . SER A 1 75 ? -0.109 -4.604 6.605 1.00 91.12 75 SER A O 1
ATOM 556 N N . VAL A 1 76 ? 1.616 -3.365 7.335 1.00 89.75 76 VAL A N 1
ATOM 557 C CA . VAL A 1 76 ? 2.550 -4.488 7.514 1.00 89.75 76 VAL A CA 1
ATOM 558 C C . VAL A 1 76 ? 2.023 -5.473 8.556 1.00 89.75 76 VAL A C 1
ATOM 560 O O . VAL A 1 76 ? 1.919 -6.662 8.282 1.00 89.75 76 VAL A O 1
ATOM 563 N N . GLU A 1 77 ? 1.614 -4.989 9.734 1.00 92.62 77 GLU A N 1
ATOM 564 C CA . GLU A 1 77 ? 1.086 -5.875 10.784 1.00 92.62 77 GLU A CA 1
ATOM 565 C C . GLU A 1 77 ? -0.245 -6.525 10.383 1.00 92.62 77 GLU A C 1
ATOM 567 O O . GLU A 1 77 ? -0.553 -7.637 10.818 1.00 92.62 77 GLU A O 1
ATOM 572 N N . PHE A 1 78 ? -1.054 -5.828 9.580 1.00 92.88 78 PHE A N 1
ATOM 573 C CA . PHE A 1 78 ? -2.308 -6.358 9.054 1.00 92.88 78 PHE A CA 1
ATOM 574 C C . PHE A 1 78 ? -2.058 -7.514 8.081 1.00 92.88 78 PHE A C 1
ATOM 576 O O . PHE A 1 78 ? -2.638 -8.587 8.242 1.00 92.88 78 PHE A O 1
ATOM 583 N N . GLU A 1 79 ? -1.171 -7.309 7.107 1.00 90.12 79 GLU A N 1
ATOM 584 C CA . GLU A 1 79 ? -0.793 -8.323 6.124 1.00 90.12 79 GLU A CA 1
ATOM 585 C C . GLU A 1 79 ? -0.145 -9.542 6.794 1.00 90.12 79 GLU A C 1
ATOM 587 O O . GLU A 1 79 ? -0.569 -10.668 6.538 1.00 90.12 79 GLU A O 1
ATOM 592 N N . ASP A 1 80 ? 0.786 -9.331 7.731 1.00 90.94 80 ASP A N 1
ATOM 593 C CA . ASP A 1 80 ? 1.462 -10.413 8.460 1.00 90.94 80 ASP A CA 1
ATOM 594 C C . ASP A 1 80 ? 0.472 -11.292 9.250 1.00 90.94 80 ASP A C 1
ATOM 596 O O . ASP A 1 80 ? 0.579 -12.523 9.266 1.00 90.94 80 ASP A O 1
ATOM 600 N N . LYS A 1 81 ? -0.543 -10.690 9.891 1.00 91.94 81 LYS A N 1
ATOM 601 C CA . LYS A 1 81 ? -1.609 -11.438 10.593 1.00 91.94 81 LYS A CA 1
ATOM 602 C C . LYS A 1 81 ? -2.498 -12.244 9.645 1.00 91.94 81 LYS A C 1
ATOM 604 O O . LYS A 1 81 ? -3.111 -13.236 10.060 1.00 91.94 81 LYS A O 1
ATOM 609 N N . LEU A 1 82 ? -2.576 -11.815 8.390 1.00 91.50 82 LEU A N 1
ATOM 610 C CA . LEU A 1 82 ? -3.367 -12.429 7.332 1.00 91.50 82 LEU A CA 1
ATOM 611 C C . LEU A 1 82 ? -2.506 -13.271 6.390 1.00 91.50 82 LEU A C 1
ATOM 613 O O . LEU A 1 82 ? -2.955 -13.610 5.300 1.00 91.50 82 LEU A O 1
ATOM 617 N N . TYR A 1 83 ? -1.318 -13.697 6.819 1.00 89.56 83 TYR A N 1
ATOM 618 C CA . TYR A 1 83 ? -0.561 -14.725 6.116 1.00 89.56 83 TYR A CA 1
ATOM 619 C C . TYR A 1 83 ? -1.420 -15.996 5.906 1.00 89.56 83 TYR A C 1
ATOM 621 O O . TYR A 1 83 ? -2.019 -16.492 6.875 1.00 89.56 83 TYR A O 1
ATOM 629 N N . PRO A 1 84 ? -1.465 -16.594 4.695 1.00 89.69 84 PRO A N 1
ATOM 630 C CA . PRO A 1 84 ? -0.689 -16.270 3.493 1.00 89.69 84 PRO A CA 1
ATOM 631 C C . PRO A 1 84 ? -1.480 -15.478 2.426 1.00 89.69 84 PRO A C 1
ATOM 633 O O . PRO A 1 84 ? -1.261 -15.670 1.234 1.00 89.69 84 PRO A O 1
ATOM 636 N N . TRP A 1 85 ? -2.513 -14.719 2.789 1.00 88.69 85 TRP A N 1
ATOM 637 C CA . TRP A 1 85 ? -3.500 -14.181 1.842 1.00 88.69 85 TRP A CA 1
ATOM 638 C C . TRP A 1 85 ? -3.128 -12.840 1.197 1.00 88.69 85 TRP A C 1
ATOM 640 O O . TRP A 1 85 ? -3.812 -12.434 0.262 1.00 88.69 85 TRP A O 1
ATOM 650 N N . PHE A 1 86 ? -2.062 -12.179 1.651 1.00 87.50 86 PHE A N 1
ATOM 651 C CA . PHE A 1 86 ? -1.551 -10.930 1.064 1.00 87.50 86 PHE A CA 1
ATOM 652 C C . PHE A 1 86 ? -0.144 -11.074 0.462 1.00 87.50 86 PHE A C 1
ATOM 654 O O . PHE A 1 86 ? 0.460 -10.101 0.016 1.00 87.50 86 PHE A O 1
ATOM 661 N N . GLU A 1 87 ? 0.366 -12.299 0.371 1.00 86.75 87 GLU A N 1
ATOM 662 C CA . GLU A 1 87 ? 1.615 -12.617 -0.311 1.00 86.75 87 GLU A CA 1
ATOM 663 C C . GLU A 1 87 ? 1.499 -12.399 -1.826 1.00 86.75 87 GLU A C 1
ATOM 665 O O . GLU A 1 87 ? 0.443 -12.648 -2.405 1.00 86.75 87 GLU A O 1
ATOM 670 N N . PRO A 1 88 ? 2.594 -12.072 -2.537 1.00 82.75 88 PRO A N 1
ATOM 671 C CA . PRO A 1 88 ? 2.549 -11.771 -3.975 1.00 82.75 88 PRO A CA 1
ATOM 672 C C . PRO A 1 88 ? 1.899 -12.842 -4.871 1.00 82.75 88 PRO A C 1
ATOM 674 O O . PRO A 1 88 ? 1.497 -12.549 -5.995 1.00 82.75 88 PRO A O 1
ATOM 677 N N . SER A 1 89 ? 1.835 -14.096 -4.406 1.00 83.50 89 SER A N 1
ATOM 678 C CA . SER A 1 89 ? 1.244 -15.231 -5.136 1.00 83.50 89 SER A CA 1
ATOM 679 C C . SER A 1 89 ? -0.254 -15.437 -4.880 1.00 83.50 89 SER A C 1
ATOM 681 O O . SER A 1 89 ? -0.881 -16.239 -5.568 1.00 83.50 89 SER A O 1
ATOM 683 N N . THR A 1 90 ? -0.809 -14.785 -3.865 1.00 86.25 90 THR A N 1
ATOM 684 C CA . THR A 1 90 ? -2.144 -15.053 -3.299 1.00 86.25 90 THR A CA 1
ATOM 685 C C . THR A 1 90 ? -2.921 -13.779 -2.979 1.00 86.25 90 THR A C 1
ATOM 687 O O . THR A 1 90 ? -4.124 -13.872 -2.739 1.00 86.25 90 THR A O 1
ATOM 690 N N . ALA A 1 91 ? -2.255 -12.622 -2.997 1.00 87.19 91 ALA A N 1
ATOM 691 C CA . ALA A 1 91 ? -2.847 -11.311 -2.811 1.00 87.19 91 ALA A CA 1
ATOM 692 C C . ALA A 1 91 ? -3.937 -11.047 -3.861 1.00 87.19 91 ALA A C 1
ATOM 694 O O . ALA A 1 91 ? -3.759 -11.402 -5.032 1.00 87.19 91 ALA A O 1
ATOM 695 N N . PRO A 1 92 ? -5.048 -10.406 -3.462 1.00 87.69 92 PRO A N 1
ATOM 696 C CA . PRO A 1 92 ? -6.107 -10.038 -4.389 1.00 87.69 92 PRO A CA 1
ATOM 697 C C . PRO A 1 92 ? -5.579 -9.048 -5.429 1.00 87.69 92 PRO A C 1
ATOM 699 O O . PRO A 1 92 ? -4.816 -8.135 -5.100 1.00 87.69 92 PRO A O 1
ATOM 702 N N . LEU A 1 93 ? -5.977 -9.234 -6.689 1.00 83.38 93 LEU A N 1
ATOM 703 C CA . LEU A 1 93 ? -5.542 -8.355 -7.770 1.00 83.38 93 LEU A CA 1
ATOM 704 C C . LEU A 1 93 ? -6.420 -7.114 -7.828 1.00 83.38 93 LEU A C 1
ATOM 706 O O . LEU A 1 93 ? -5.908 -6.018 -8.023 1.00 83.38 93 LEU A O 1
ATOM 710 N N . ASP A 1 94 ? -7.719 -7.275 -7.596 1.00 84.62 94 ASP A N 1
ATOM 711 C CA . ASP A 1 94 ? -8.703 -6.215 -7.760 1.00 84.62 94 ASP A CA 1
ATOM 712 C C . ASP A 1 94 ? -9.634 -6.120 -6.539 1.00 84.62 94 ASP A C 1
ATOM 714 O O . ASP A 1 94 ? -9.646 -6.976 -5.653 1.00 84.62 94 ASP A O 1
ATOM 718 N N . THR A 1 95 ? -10.462 -5.075 -6.490 1.00 84.62 95 THR A N 1
ATOM 719 C CA . THR A 1 95 ? -11.417 -4.871 -5.379 1.00 84.62 95 THR A CA 1
ATOM 720 C C . THR A 1 95 ? -12.470 -5.981 -5.263 1.00 84.62 95 THR A C 1
ATOM 722 O O . THR A 1 95 ? -12.973 -6.232 -4.165 1.00 84.62 95 THR A O 1
ATOM 725 N N . GLU A 1 96 ? -12.790 -6.667 -6.364 1.00 87.94 96 GLU A N 1
ATOM 726 C CA . GLU A 1 96 ? -13.690 -7.827 -6.365 1.00 87.94 96 GLU A CA 1
ATOM 727 C C . GLU A 1 96 ? -13.029 -9.034 -5.682 1.00 87.94 96 GLU A C 1
ATOM 729 O O . GLU A 1 96 ? -13.597 -9.570 -4.730 1.00 87.94 96 GLU A O 1
ATOM 734 N N . ASP A 1 97 ? -11.790 -9.372 -6.059 1.00 89.50 97 ASP A N 1
ATOM 735 C CA . ASP A 1 97 ? -10.996 -10.426 -5.408 1.00 89.50 97 ASP A CA 1
ATOM 736 C C . ASP A 1 97 ? -10.772 -10.140 -3.920 1.00 89.50 97 ASP A C 1
ATOM 738 O O . ASP A 1 97 ? -10.821 -11.048 -3.087 1.00 89.50 97 ASP A O 1
ATOM 742 N N . LEU A 1 98 ? -10.528 -8.870 -3.571 1.00 88.75 98 LEU A N 1
ATOM 743 C CA . LEU A 1 98 ? -10.401 -8.449 -2.180 1.00 88.75 98 LEU A CA 1
ATOM 744 C C . LEU A 1 98 ? -11.704 -8.723 -1.430 1.00 88.75 98 LEU A C 1
ATOM 746 O O . LEU A 1 98 ? -11.670 -9.299 -0.349 1.00 88.75 98 LEU A O 1
ATOM 750 N N . SER A 1 99 ? -12.847 -8.351 -2.004 1.00 87.88 99 SER A N 1
ATOM 751 C CA . SER A 1 99 ? -14.153 -8.593 -1.384 1.00 87.88 99 SER A CA 1
ATOM 752 C C . SER A 1 99 ? -14.395 -10.090 -1.174 1.00 87.88 99 SER A C 1
ATOM 754 O O . SER A 1 99 ? -14.776 -10.496 -0.078 1.00 87.88 99 SER A O 1
ATOM 756 N N . GLU A 1 100 ? -14.081 -10.923 -2.171 1.00 90.62 100 GLU A N 1
ATOM 757 C CA . GLU A 1 100 ? -14.180 -12.380 -2.044 1.00 90.62 100 GLU A CA 1
ATOM 758 C C . GLU A 1 100 ? -13.267 -12.910 -0.929 1.00 90.62 100 GLU A C 1
ATOM 760 O O . GLU A 1 100 ? -13.686 -13.739 -0.120 1.00 90.62 100 GLU A O 1
ATOM 765 N N . LEU A 1 101 ? -12.026 -12.420 -0.849 1.00 89.06 101 LEU A N 1
ATOM 766 C CA . LEU A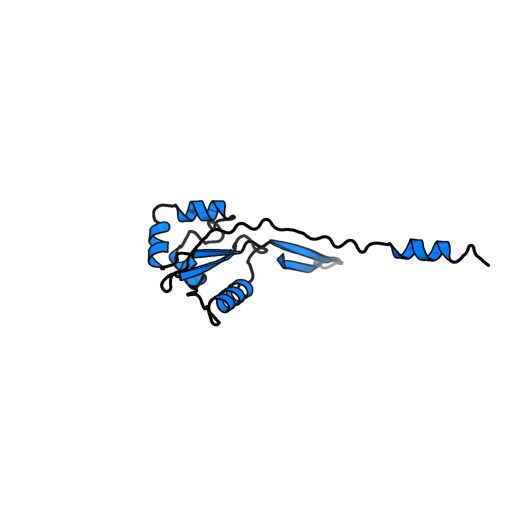 1 101 ? -11.077 -12.806 0.192 1.00 89.06 101 LEU A C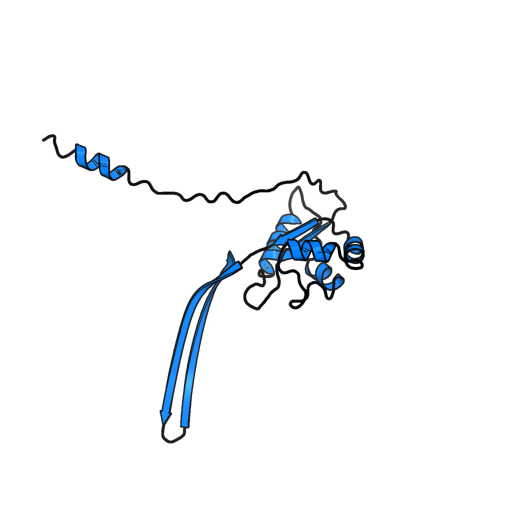A 1
ATOM 767 C C . LEU A 1 101 ? -11.603 -12.465 1.594 1.00 89.06 101 LEU A C 1
ATOM 769 O O . LEU A 1 101 ? -11.506 -13.300 2.497 1.00 89.06 101 LEU A O 1
ATOM 773 N N . LEU A 1 102 ? -12.175 -11.272 1.768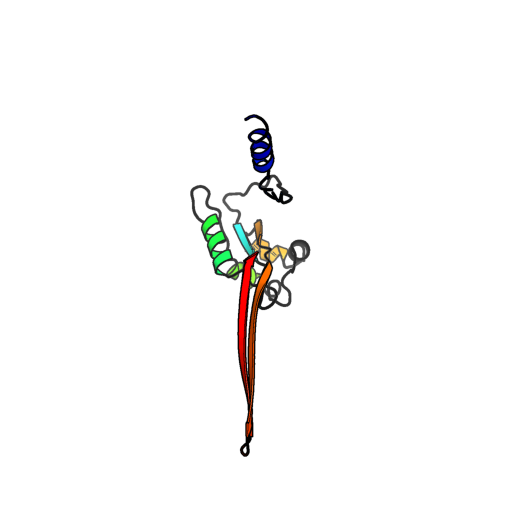 1.00 86.12 102 LEU A N 1
ATOM 774 C CA . LEU A 1 102 ? -12.744 -10.810 3.037 1.00 86.1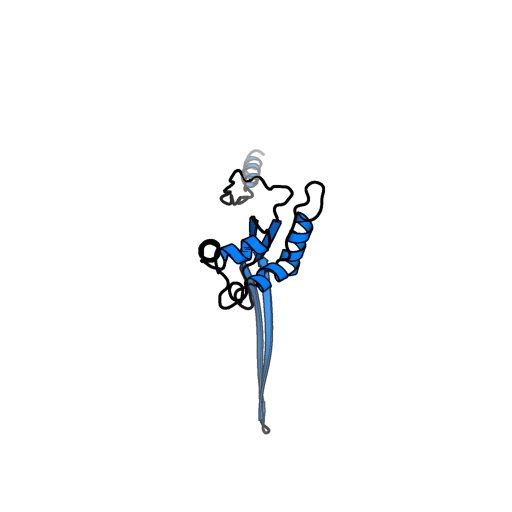2 102 LEU A CA 1
ATOM 775 C C . LEU A 1 102 ? -13.938 -11.668 3.490 1.00 86.12 102 LEU A C 1
ATOM 777 O O . LEU A 1 102 ? -14.153 -11.831 4.690 1.00 86.12 102 LEU A O 1
ATOM 781 N N . GLU A 1 103 ? -14.680 -12.266 2.556 1.00 88.25 103 GLU A N 1
ATOM 782 C CA . GLU A 1 103 ? -15.809 -13.159 2.846 1.00 88.25 103 GLU A CA 1
ATOM 783 C C . GLU A 1 103 ? -15.383 -14.595 3.204 1.00 88.25 103 GLU A C 1
ATOM 785 O O . GLU A 1 103 ? -16.203 -15.396 3.671 1.00 88.25 103 GLU A O 1
ATOM 790 N N . ARG A 1 104 ? -14.104 -14.961 3.022 1.00 88.44 104 ARG A N 1
ATOM 791 C CA . ARG A 1 104 ? -13.653 -16.340 3.254 1.00 88.44 104 ARG A CA 1
ATOM 792 C C . ARG A 1 104 ? -13.710 -16.724 4.739 1.00 88.44 104 ARG A C 1
ATOM 794 O O . ARG A 1 104 ? -13.168 -16.016 5.599 1.00 88.44 104 ARG A O 1
ATOM 801 N N . PRO A 1 105 ? -14.273 -17.905 5.067 1.00 82.56 105 PRO A N 1
ATOM 802 C CA . PRO A 1 105 ? -14.312 -18.393 6.438 1.00 82.56 105 PRO A CA 1
ATOM 803 C C . PRO A 1 105 ? -12.888 -18.622 6.959 1.00 82.56 105 PRO A C 1
ATOM 805 O O . PRO A 1 105 ? -12.112 -19.380 6.381 1.00 82.56 105 PRO A O 1
ATOM 808 N N . GLY A 1 106 ? -12.550 -17.948 8.059 1.00 84.56 106 GLY A N 1
ATOM 809 C CA . GLY A 1 106 ? -11.213 -17.949 8.664 1.00 84.56 106 GLY A CA 1
ATOM 810 C C . GLY A 1 106 ? -10.408 -16.672 8.409 1.00 84.56 106 GLY A C 1
ATOM 811 O O . GLY A 1 106 ? -9.594 -16.318 9.256 1.00 84.56 106 GLY A O 1
ATOM 812 N N . VAL A 1 107 ? -10.680 -15.945 7.319 1.00 89.00 107 VAL A N 1
ATOM 813 C CA . VAL A 1 107 ? -10.083 -14.624 7.049 1.00 89.00 107 VAL A CA 1
ATOM 814 C C . VAL A 1 107 ? -10.864 -13.545 7.793 1.00 89.00 107 VAL A C 1
ATOM 816 O O . VAL A 1 107 ? -10.273 -12.787 8.555 1.00 89.00 107 VAL A O 1
ATOM 819 N N . ALA A 1 108 ? -12.197 -13.551 7.681 1.00 85.88 108 ALA A N 1
ATOM 820 C CA . ALA A 1 108 ? -13.063 -12.585 8.363 1.00 85.88 108 ALA A CA 1
ATOM 821 C C . ALA A 1 108 ? -12.797 -12.504 9.880 1.00 85.88 108 ALA A C 1
ATOM 823 O O . ALA A 1 108 ? -12.603 -11.419 10.416 1.00 85.88 108 ALA A O 1
ATOM 824 N N . GLY A 1 109 ? -12.678 -13.650 10.562 1.00 87.81 109 GLY A N 1
ATOM 825 C CA . GLY A 1 109 ? -12.389 -13.678 12.003 1.00 87.81 109 GLY A CA 1
ATOM 826 C C . GLY A 1 109 ? -11.006 -13.115 12.360 1.00 87.81 109 GLY A C 1
ATOM 827 O O . GLY A 1 109 ? -10.867 -12.406 13.349 1.00 87.81 109 GLY A O 1
ATOM 828 N N . ARG A 1 110 ? -9.987 -13.360 11.523 1.00 89.50 110 ARG A N 1
ATOM 829 C CA . ARG A 1 110 ? -8.640 -12.786 11.706 1.00 89.50 110 ARG A CA 1
ATOM 830 C C . ARG A 1 110 ? -8.647 -11.268 11.543 1.00 89.50 110 ARG A C 1
ATOM 832 O O . ARG A 1 110 ? -7.886 -10.587 12.218 1.00 89.50 110 ARG A O 1
ATOM 839 N N . ILE A 1 111 ? -9.496 -10.746 10.660 1.00 90.38 111 ILE A N 1
ATOM 840 C CA . ILE A 1 111 ? -9.676 -9.304 10.457 1.00 90.38 111 ILE A CA 1
ATOM 841 C C . ILE A 1 111 ? -10.417 -8.683 11.639 1.00 90.38 111 ILE A C 1
ATOM 843 O O . ILE A 1 111 ? -10.006 -7.640 12.133 1.00 90.38 111 ILE A O 1
ATOM 847 N N . GLU A 1 112 ? -11.450 -9.342 12.160 1.00 88.62 112 GLU A N 1
ATOM 848 C CA . GLU A 1 112 ? -12.137 -8.881 13.373 1.00 88.62 112 GLU A CA 1
ATOM 849 C C . GLU A 1 112 ? -11.170 -8.763 14.567 1.00 88.62 112 GLU A C 1
ATOM 851 O O . GLU A 1 112 ? -11.245 -7.800 15.330 1.00 88.62 112 GLU A O 1
ATOM 856 N N . GLU A 1 113 ? -10.201 -9.678 14.692 1.00 89.88 113 GLU A N 1
ATOM 857 C CA . GLU A 1 113 ? -9.145 -9.635 15.718 1.00 89.88 113 GLU A CA 1
ATOM 858 C C . GLU A 1 113 ? -8.177 -8.444 15.576 1.00 89.88 113 GLU A C 1
ATOM 860 O O . GLU A 1 113 ? -7.508 -8.081 16.549 1.00 89.88 113 GLU A O 1
ATOM 865 N N . THR A 1 114 ? -8.064 -7.825 14.396 1.00 89.50 114 THR A N 1
ATOM 866 C CA . THR A 1 114 ? -7.244 -6.612 14.215 1.00 89.50 114 THR A CA 1
ATOM 867 C C . THR A 1 114 ? -7.991 -5.337 14.606 1.00 89.50 114 THR A C 1
ATOM 869 O O . THR A 1 114 ? -7.358 -4.306 14.821 1.00 89.50 114 THR A O 1
ATOM 872 N N . GLY A 1 115 ? -9.323 -5.395 14.726 1.00 90.31 115 GLY A N 1
ATOM 873 C CA . GLY A 1 115 ? -10.179 -4.226 14.948 1.00 90.31 115 GLY A CA 1
ATOM 874 C C . GLY A 1 115 ? -10.367 -3.351 13.703 1.00 90.31 115 GLY A C 1
ATOM 875 O O . GLY A 1 115 ? -11.009 -2.300 13.778 1.00 90.31 115 GLY A O 1
ATOM 876 N N . VAL A 1 116 ? -9.828 -3.770 12.554 1.00 93.12 116 VAL A N 1
ATOM 877 C CA . VAL A 1 116 ? -9.980 -3.062 11.282 1.00 93.12 116 VAL A CA 1
ATOM 878 C C . VAL A 1 116 ? -11.393 -3.262 10.747 1.00 93.12 116 VAL A C 1
ATOM 880 O O . VAL A 1 116 ? -11.857 -4.383 10.556 1.00 93.12 116 VAL A O 1
ATOM 883 N N . ARG A 1 117 ? -12.076 -2.150 10.473 1.00 91.25 117 ARG A N 1
ATOM 884 C CA . ARG A 1 117 ? -13.437 -2.122 9.914 1.00 91.25 117 ARG A CA 1
ATOM 885 C C . ARG A 1 117 ? -13.512 -1.482 8.536 1.00 91.25 117 ARG A C 1
ATOM 887 O O . ARG A 1 117 ? -14.479 -1.713 7.814 1.00 91.25 117 ARG A O 1
ATOM 894 N N . PHE A 1 118 ? -12.509 -0.685 8.180 1.00 91.69 118 PHE A N 1
ATOM 895 C CA . PHE A 1 118 ? -12.438 0.007 6.901 1.00 91.69 118 PHE A CA 1
ATOM 896 C C . PHE A 1 118 ? -11.115 -0.299 6.208 1.00 91.69 118 PHE A C 1
ATOM 898 O O . PHE A 1 118 ? -10.056 -0.303 6.832 1.00 91.69 118 PHE A O 1
ATOM 905 N N . VAL A 1 119 ? -11.182 -0.527 4.900 1.00 90.75 119 VAL A N 1
ATOM 906 C CA . VAL A 1 119 ? -10.008 -0.723 4.050 1.00 90.75 119 VAL A CA 1
ATOM 907 C C . VAL A 1 119 ? -9.996 0.383 3.008 1.00 90.75 119 VAL A C 1
ATOM 909 O O . VAL A 1 119 ? -10.979 0.585 2.295 1.00 90.75 119 VAL A O 1
ATOM 912 N N . VAL A 1 120 ? -8.877 1.092 2.919 1.00 91.06 120 VAL A N 1
ATOM 913 C CA . VAL A 1 120 ? -8.556 1.966 1.793 1.00 91.06 120 VAL A CA 1
ATOM 914 C C . VAL A 1 120 ? -7.690 1.150 0.848 1.00 91.06 120 VAL A C 1
ATOM 916 O O . VAL A 1 120 ? -6.538 0.862 1.156 1.00 91.06 120 VAL A O 1
ATOM 919 N N . TRP A 1 121 ? -8.267 0.736 -0.278 1.00 88.00 121 TRP A N 1
ATOM 920 C CA . TRP A 1 121 ? -7.558 -0.007 -1.315 1.00 88.00 121 TRP A CA 1
ATOM 921 C C . TRP A 1 121 ? -7.010 0.960 -2.360 1.00 88.00 121 TRP A C 1
ATOM 923 O O . TRP A 1 121 ? -7.775 1.608 -3.077 1.00 88.00 121 TRP A O 1
ATOM 933 N N . LEU A 1 122 ? -5.687 1.063 -2.424 1.00 84.38 122 LEU A N 1
ATOM 934 C CA . LEU A 1 122 ? -4.973 1.828 -3.431 1.00 84.38 122 LEU A CA 1
ATOM 935 C C . LEU A 1 122 ? -4.757 0.937 -4.649 1.00 84.38 122 LEU A C 1
ATOM 937 O O . LEU A 1 122 ? -3.993 -0.031 -4.611 1.00 84.38 122 LEU A O 1
ATOM 941 N N . ASP A 1 123 ? -5.442 1.291 -5.729 1.00 76.31 123 ASP A N 1
ATOM 942 C CA . ASP A 1 123 ? -5.196 0.725 -7.042 1.00 76.31 123 ASP A CA 1
ATOM 943 C C . ASP A 1 123 ? -4.498 1.775 -7.901 1.00 76.31 123 ASP A C 1
ATOM 945 O O . ASP A 1 123 ? -5.022 2.870 -8.096 1.00 76.31 123 ASP A O 1
ATOM 949 N N . GLY A 1 124 ? -3.298 1.449 -8.364 1.00 66.44 124 GLY A N 1
ATOM 950 C CA . GLY A 1 124 ? -2.457 2.327 -9.162 1.00 66.44 124 GLY A CA 1
ATOM 951 C C . GLY A 1 124 ? -1.694 1.503 -10.182 1.00 66.44 124 GLY A C 1
ATOM 952 O O . GLY A 1 124 ? -1.432 0.314 -9.976 1.00 66.44 124 GLY A O 1
ATOM 953 N N . SER A 1 125 ? -1.354 2.124 -11.305 1.00 62.22 125 SER A N 1
ATOM 954 C CA . SER A 1 125 ? -0.607 1.448 -12.360 1.00 62.22 125 SER A CA 1
ATOM 955 C C . SER A 1 125 ? 0.659 2.215 -12.679 1.00 62.22 125 SER A C 1
ATOM 957 O O . SER A 1 125 ? 0.592 3.396 -13.008 1.00 62.22 125 SER A O 1
ATOM 959 N N . THR A 1 126 ? 1.802 1.542 -12.636 1.00 62.94 126 THR A N 1
ATOM 960 C CA . THR A 1 126 ? 3.066 2.128 -13.080 1.00 62.94 126 THR A CA 1
ATOM 961 C C . THR A 1 126 ? 3.235 1.835 -14.564 1.00 62.94 126 THR A C 1
ATOM 963 O O . THR A 1 126 ? 3.241 0.676 -14.989 1.00 62.94 126 THR A O 1
ATOM 966 N N . GLU A 1 127 ? 3.325 2.883 -15.376 1.00 62.62 127 GLU A N 1
ATOM 967 C CA . GLU A 1 127 ? 3.525 2.771 -16.817 1.00 62.62 127 GLU A CA 1
ATOM 968 C C . GLU A 1 127 ? 4.982 3.102 -17.146 1.00 62.62 127 GLU A C 1
ATOM 970 O O . GLU A 1 127 ? 5.527 4.114 -16.706 1.00 62.62 127 GLU A O 1
ATOM 975 N N . ARG A 1 128 ? 5.630 2.250 -17.945 1.00 73.81 128 ARG A N 1
ATOM 976 C CA . ARG A 1 128 ? 6.974 2.541 -18.445 1.00 73.81 128 ARG A CA 1
ATOM 977 C C . ARG A 1 128 ? 6.890 3.642 -19.492 1.00 73.81 128 ARG A C 1
ATOM 979 O O . ARG A 1 128 ? 6.505 3.379 -20.631 1.00 73.81 128 ARG A O 1
ATOM 986 N N . VAL A 1 129 ? 7.262 4.858 -19.113 1.00 85.75 129 VAL A N 1
ATOM 987 C CA . VAL A 1 129 ? 7.171 6.041 -19.982 1.00 85.75 129 VAL A CA 1
ATOM 988 C C . VAL A 1 129 ? 8.385 6.195 -20.886 1.00 85.75 129 VAL A C 1
ATOM 990 O O . VAL A 1 129 ? 8.268 6.719 -21.995 1.00 85.75 129 VAL A O 1
ATOM 993 N N . ALA A 1 130 ? 9.542 5.688 -20.457 1.00 83.75 130 ALA A N 1
ATOM 994 C CA . ALA A 1 130 ? 10.740 5.667 -21.279 1.00 83.75 130 ALA A CA 1
ATOM 995 C C . ALA A 1 130 ? 11.580 4.414 -21.024 1.00 83.75 130 ALA A C 1
ATOM 997 O O . ALA A 1 130 ? 11.612 3.844 -19.937 1.00 83.75 130 ALA A O 1
ATOM 998 N N . SER A 1 131 ? 12.280 3.964 -22.060 1.00 91.25 131 SER A N 1
ATOM 999 C CA . SER A 1 131 ? 13.315 2.943 -21.936 1.00 91.25 131 SER A CA 1
ATOM 1000 C C . SER A 1 131 ? 14.350 3.105 -23.031 1.00 91.25 131 SER A C 1
ATOM 1002 O O . SER A 1 131 ? 14.072 3.640 -24.108 1.00 91.25 131 SER A O 1
ATOM 1004 N N . GLY A 1 132 ? 15.562 2.646 -22.759 1.00 91.94 132 GLY A N 1
ATOM 1005 C CA . GLY A 1 132 ? 16.646 2.724 -23.715 1.00 91.94 132 GLY A CA 1
ATOM 1006 C C . GLY A 1 132 ? 17.833 1.879 -23.301 1.00 91.94 132 GLY A C 1
ATOM 1007 O O . GLY A 1 132 ? 17.919 1.346 -22.200 1.00 91.94 132 GLY A O 1
ATOM 1008 N N . GLY A 1 133 ? 18.770 1.727 -24.221 1.00 93.88 133 GLY A N 1
ATOM 1009 C CA . GLY A 1 133 ? 19.937 0.902 -23.994 1.00 93.88 133 GLY A CA 1
ATOM 1010 C C . GLY A 1 133 ? 20.675 0.610 -25.281 1.00 93.88 133 GLY A C 1
ATOM 1011 O O . GLY A 1 133 ? 20.185 0.866 -26.381 1.00 93.88 133 GLY A O 1
ATOM 1012 N N . GLY A 1 134 ? 21.875 0.079 -25.135 1.00 94.06 134 GLY A N 1
ATOM 1013 C CA . GLY A 1 134 ? 22.716 -0.307 -26.251 1.00 94.06 134 GLY A CA 1
ATOM 1014 C C . GLY A 1 134 ? 23.588 -1.479 -25.859 1.00 94.06 134 GLY A C 1
ATOM 1015 O O . GLY A 1 134 ? 24.020 -1.582 -24.714 1.00 94.06 134 GLY A O 1
ATOM 1016 N N . ILE A 1 135 ? 23.846 -2.355 -26.823 1.00 95.88 135 ILE A N 1
ATOM 1017 C CA . ILE A 1 135 ? 24.779 -3.466 -26.682 1.00 95.88 135 ILE A CA 1
ATOM 1018 C C . ILE A 1 135 ? 25.887 -3.306 -27.715 1.00 95.88 135 ILE A C 1
ATOM 1020 O O . ILE A 1 135 ? 25.627 -3.067 -28.893 1.00 95.88 135 ILE A O 1
ATOM 1024 N N . SER A 1 136 ? 27.130 -3.405 -27.261 1.00 93.88 136 SER A N 1
ATOM 1025 C CA . SER A 1 136 ? 28.309 -3.382 -28.116 1.00 93.88 136 SER A CA 1
ATOM 1026 C C . SER A 1 136 ? 29.042 -4.703 -27.986 1.00 93.88 136 SER A C 1
ATOM 1028 O O . SER A 1 136 ? 29.314 -5.158 -26.876 1.00 93.88 136 SER A O 1
ATOM 1030 N N . CYS A 1 137 ? 29.353 -5.314 -29.123 1.00 93.62 137 CYS A N 1
ATOM 1031 C CA . CYS A 1 137 ? 30.039 -6.593 -29.202 1.00 93.62 137 CYS A CA 1
ATOM 1032 C C . CYS A 1 137 ? 31.381 -6.423 -29.907 1.00 93.62 137 CYS A C 1
ATOM 1034 O O . CYS A 1 137 ? 31.475 -5.739 -30.925 1.00 93.62 137 CYS A O 1
ATOM 1036 N N . ALA A 1 138 ? 32.413 -7.081 -29.390 1.00 94.69 138 ALA A N 1
ATOM 1037 C CA . ALA A 1 138 ? 33.737 -7.110 -29.990 1.00 94.69 138 ALA A CA 1
ATOM 1038 C C . ALA A 1 138 ? 34.271 -8.545 -30.024 1.00 94.69 138 ALA A C 1
ATOM 1040 O O . ALA A 1 138 ? 34.038 -9.330 -29.105 1.00 94.69 138 ALA A O 1
ATOM 1041 N N . ALA A 1 139 ? 35.001 -8.879 -31.088 1.00 94.69 139 ALA A N 1
ATOM 1042 C CA . ALA A 1 139 ? 35.646 -10.173 -31.267 1.00 94.69 139 ALA A CA 1
ATOM 1043 C C . ALA A 1 139 ? 37.090 -9.983 -31.742 1.00 94.69 139 ALA A C 1
ATOM 1045 O O . ALA A 1 139 ? 37.365 -9.145 -32.601 1.00 94.69 139 ALA A O 1
ATOM 1046 N N . GLY A 1 140 ? 38.008 -10.772 -31.188 1.00 89.88 140 GLY A N 1
ATOM 1047 C CA . GLY A 1 140 ? 39.424 -10.762 -31.533 1.00 89.88 140 GLY A CA 1
ATOM 1048 C C . GLY A 1 140 ? 40.070 -12.131 -31.335 1.00 89.88 140 GLY A C 1
ATOM 1049 O O . GLY A 1 140 ? 39.430 -13.095 -30.923 1.00 89.88 140 GLY A O 1
ATOM 1050 N N . VAL A 1 141 ? 41.372 -12.217 -31.610 1.00 88.75 141 VAL A N 1
ATOM 1051 C CA . VAL A 1 141 ? 42.125 -13.487 -31.653 1.00 88.75 141 VAL A CA 1
ATOM 1052 C C . VAL A 1 141 ? 42.173 -14.260 -30.323 1.00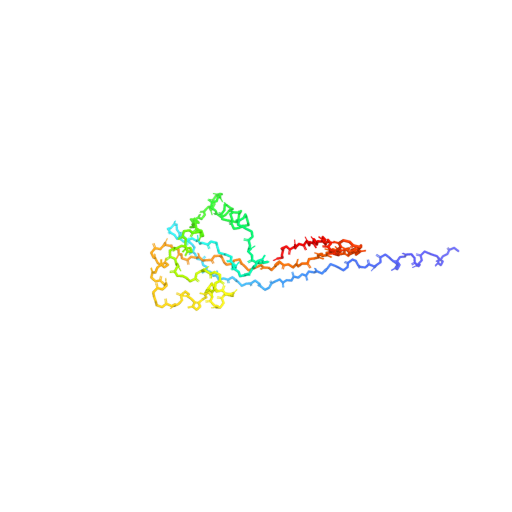 88.75 141 VAL A C 1
ATOM 1054 O O . VAL A 1 141 ? 42.536 -15.430 -30.321 1.00 88.75 141 VAL A O 1
ATOM 1057 N N . GLY A 1 142 ? 41.799 -13.627 -29.205 1.00 93.44 142 GLY A N 1
ATOM 1058 C CA . GLY A 1 142 ? 41.738 -14.234 -27.870 1.00 93.44 142 GLY A CA 1
ATOM 1059 C C . GLY A 1 142 ? 40.325 -14.437 -27.306 1.00 93.44 142 GLY A C 1
ATOM 1060 O O . GLY A 1 142 ? 40.206 -14.882 -26.169 1.00 93.44 142 GLY A O 1
ATOM 1061 N N . GLY A 1 143 ? 39.263 -14.105 -28.052 1.00 92.69 143 GLY A N 1
ATOM 1062 C CA . GLY A 1 143 ? 37.877 -14.261 -27.598 1.00 92.69 143 GLY A CA 1
ATOM 1063 C C . GLY A 1 143 ? 36.919 -13.199 -28.140 1.00 92.69 143 GLY A C 1
ATOM 1064 O O . GLY A 1 143 ? 37.315 -12.273 -28.849 1.00 92.69 143 GLY A O 1
ATOM 1065 N N . ALA A 1 144 ? 35.643 -13.337 -27.788 1.00 95.50 144 ALA A N 1
ATOM 1066 C CA . ALA A 1 144 ? 34.588 -12.389 -28.124 1.00 95.50 144 ALA A CA 1
ATOM 1067 C C . ALA A 1 144 ? 33.700 -12.124 -26.906 1.00 95.50 144 ALA A C 1
ATOM 1069 O O . ALA A 1 144 ? 33.544 -12.992 -26.047 1.00 95.50 144 ALA A O 1
ATOM 1070 N N . GLY A 1 145 ? 33.115 -10.933 -26.840 1.00 92.19 145 GLY A N 1
ATOM 1071 C CA . GLY A 1 145 ? 32.218 -10.546 -25.759 1.00 92.19 145 GLY A CA 1
ATOM 1072 C C . GLY A 1 145 ? 31.361 -9.346 -26.127 1.00 92.19 145 GLY A C 1
ATOM 1073 O O . GLY A 1 145 ? 31.699 -8.576 -27.027 1.00 92.19 145 GLY A O 1
ATOM 1074 N N . CYS A 1 146 ? 30.250 -9.198 -25.413 1.00 94.88 146 CYS A N 1
ATOM 1075 C CA . CYS A 1 146 ? 29.344 -8.070 -25.548 1.00 94.88 146 CYS A CA 1
ATOM 1076 C C . CYS A 1 146 ? 29.167 -7.385 -24.196 1.00 94.88 146 CYS A C 1
ATOM 1078 O O . CYS A 1 146 ? 29.024 -8.058 -23.177 1.00 94.88 146 CYS A O 1
ATOM 1080 N N . MET A 1 147 ? 29.143 -6.056 -24.195 1.00 92.81 147 MET A N 1
ATOM 1081 C CA . MET A 1 147 ? 28.734 -5.259 -23.046 1.00 92.81 147 MET A CA 1
ATOM 1082 C C . MET A 1 147 ? 27.523 -4.426 -23.420 1.00 92.81 147 MET A C 1
ATOM 1084 O O . MET A 1 147 ? 27.505 -3.766 -24.460 1.00 92.81 147 MET A O 1
ATOM 1088 N N . GLY A 1 148 ? 26.506 -4.496 -22.569 1.00 93.00 148 GLY A N 1
ATOM 1089 C CA . GLY A 1 148 ? 25.266 -3.764 -22.735 1.00 93.00 148 GLY A CA 1
ATOM 1090 C C . GLY A 1 148 ? 24.977 -2.869 -21.544 1.00 93.00 148 GLY A C 1
ATOM 1091 O O . GLY A 1 148 ? 25.377 -3.164 -20.420 1.00 93.00 148 GLY A O 1
ATOM 1092 N N . LEU A 1 149 ? 24.258 -1.791 -21.819 1.00 94.25 149 LEU A N 1
ATOM 1093 C CA . LEU A 1 149 ? 23.605 -0.947 -20.831 1.00 94.25 149 LEU A CA 1
ATOM 1094 C C . LEU A 1 149 ? 22.124 -0.850 -21.187 1.00 94.25 149 LEU A C 1
ATOM 1096 O O . LEU A 1 149 ? 21.781 -0.717 -22.361 1.00 94.25 149 LEU A O 1
ATOM 1100 N N . ALA A 1 150 ? 21.270 -0.907 -20.173 1.00 93.50 150 ALA A N 1
ATOM 1101 C CA . ALA A 1 150 ? 19.837 -0.684 -20.284 1.00 93.50 150 ALA A CA 1
ATOM 1102 C C . ALA A 1 150 ? 19.396 0.259 -19.163 1.00 93.50 150 ALA A C 1
ATOM 1104 O O . ALA A 1 150 ? 19.960 0.229 -18.069 1.00 93.50 150 ALA A O 1
ATOM 1105 N N . TRP A 1 151 ? 18.409 1.093 -19.456 1.00 93.06 151 TRP A N 1
ATOM 1106 C CA . TRP A 1 151 ? 17.765 2.003 -18.522 1.00 93.06 151 TRP A CA 1
ATOM 1107 C C . TRP A 1 151 ? 16.275 2.096 -18.852 1.00 93.06 151 TRP A C 1
ATOM 1109 O O . TRP A 1 151 ? 15.849 1.821 -19.980 1.00 93.06 151 TRP A O 1
ATOM 1119 N N . TRP A 1 152 ? 15.485 2.476 -17.861 1.00 91.81 152 TRP A N 1
ATOM 1120 C CA . TRP A 1 152 ? 14.068 2.756 -18.011 1.00 91.81 152 TRP A CA 1
ATOM 1121 C C . TRP A 1 152 ? 13.634 3.805 -16.997 1.00 91.81 152 TRP A C 1
ATOM 1123 O O . TRP A 1 152 ? 14.291 4.002 -15.976 1.00 91.81 152 TRP A O 1
ATOM 1133 N N . GLU A 1 153 ? 12.540 4.477 -17.321 1.00 85.06 153 GLU A N 1
ATOM 1134 C CA . GLU A 1 153 ? 11.825 5.391 -16.444 1.00 85.06 153 GLU A CA 1
ATOM 1135 C C . GLU A 1 153 ? 10.384 4.901 -16.353 1.00 85.06 153 GLU A C 1
ATOM 1137 O O . GLU A 1 153 ? 9.737 4.636 -17.375 1.00 85.06 153 GLU A O 1
ATOM 1142 N N . ASP A 1 154 ? 9.911 4.775 -15.122 1.00 79.12 154 ASP A N 1
ATOM 1143 C CA . ASP A 1 154 ? 8.550 4.378 -14.795 1.00 79.12 154 ASP A CA 1
ATOM 1144 C C . ASP A 1 154 ? 7.834 5.574 -14.169 1.00 79.12 154 ASP A C 1
ATOM 1146 O O . ASP A 1 154 ? 8.428 6.297 -13.368 1.00 79.12 154 ASP A O 1
ATOM 1150 N N . ASP A 1 155 ? 6.578 5.785 -14.554 1.00 70.69 155 ASP A N 1
ATOM 1151 C CA . ASP A 1 155 ? 5.711 6.824 -13.999 1.00 70.69 155 ASP A CA 1
ATOM 1152 C C . ASP A 1 155 ? 4.516 6.164 -13.312 1.00 70.69 155 ASP A C 1
ATOM 1154 O O . ASP A 1 155 ? 3.877 5.273 -13.882 1.00 70.69 155 ASP A O 1
ATOM 1158 N N . ALA A 1 156 ? 4.229 6.577 -12.079 1.00 66.00 156 ALA A N 1
ATOM 1159 C CA . ALA A 1 156 ? 3.098 6.071 -11.312 1.00 66.00 156 ALA A CA 1
ATOM 1160 C C . ALA A 1 156 ? 1.842 6.886 -11.649 1.00 66.00 156 ALA A C 1
ATOM 1162 O O . ALA A 1 156 ? 1.841 8.111 -11.515 1.00 66.00 156 ALA A O 1
ATOM 1163 N N . ARG A 1 157 ? 0.780 6.202 -12.088 1.00 57.94 157 ARG A N 1
ATOM 1164 C CA . ARG A 1 157 ? -0.533 6.787 -12.384 1.00 57.94 157 ARG A CA 1
ATOM 1165 C C . ARG A 1 157 ? -1.576 6.430 -11.344 1.00 57.94 157 ARG A C 1
ATOM 1167 O O . ARG A 1 157 ? -1.618 5.240 -10.949 1.00 57.94 157 ARG A O 1
#

Organism: NCBI:txid408172

Foldseek 3Di:
DPPPVVVVVVVVPPDPDDDDDDDDDDDDPDDADQLAEEEEDEADEDPFGDPPVVVRVVVLCVQCDDPNHHHYDYPVVLPVLQPPCCPNVRDQRDPVSVVVQCPDVPNVVSCVVSSHDYYRYDYKGKDFPDKDKDKDKDADPVGIDIDMDIDTDIDID

Radius of gyration: 26.15 Å; chains: 1; bounding box: 65×70×63 Å

pLDDT: mean 81.12, std 13.71, range [45.75, 95.88]

Sequence (157 aa):
MKTGILGILVTLLCSCGVTSRIEPYKQTNSVIGADDQLVVLARKHHTNYEAESGIIECISDGLANGNEALNVHSSVEFEDKLYPWFEPSTAPLDTEDLSELLERPGVAGRIEETGVRFVVWLDGSTERVASGGGISCAAGVGGAGCMGLAWWEDDAR